Protein AF-A0AAJ0GSK4-F1 (afdb_monomer_lite)

Radius of gyration: 18.88 Å; chains: 1; bounding box: 54×26×60 Å

Sequence (106 aa):
MDSSTATSPYPPPGQVTAAARAVALSLGEELHYAIVGGAACLMLGSARLTADVDFVVPKGRTKNARRLLRNQPDRFTVESRANHTYYRTQSQRHTSHSLGDECLRR

InterPro domains:
  IPR043519 Nucleotidyltransferase superfamily [SSF81301] (30-71)

Structure (mmCIF, N/CA/C/O backbone):
data_AF-A0AAJ0GSK4-F1
#
_entry.id   AF-A0AAJ0GSK4-F1
#
loop_
_atom_site.group_PDB
_atom_site.id
_atom_site.type_symbol
_atom_site.label_atom_id
_atom_site.label_alt_id
_atom_site.label_comp_id
_atom_site.label_asym_id
_atom_site.label_entity_id
_atom_site.label_seq_id
_atom_site.pdbx_PDB_ins_code
_atom_site.Cartn_x
_atom_site.Cartn_y
_atom_site.Cartn_z
_atom_site.occupancy
_atom_site.B_iso_or_equiv
_atom_site.auth_seq_id
_atom_site.auth_comp_id
_atom_site.auth_asym_id
_atom_site.auth_atom_id
_atom_site.pdbx_PDB_model_num
ATOM 1 N N . MET A 1 1 ? 32.972 12.260 -20.955 1.00 44.09 1 MET A N 1
ATOM 2 C CA . MET A 1 1 ? 31.512 12.209 -21.163 1.00 44.09 1 MET A CA 1
ATOM 3 C C . MET A 1 1 ? 30.896 11.941 -19.807 1.00 44.09 1 MET A C 1
ATOM 5 O O . MET A 1 1 ? 30.931 10.808 -19.347 1.00 44.09 1 MET A O 1
ATOM 9 N N . ASP A 1 2 ? 30.489 13.004 -19.121 1.00 42.16 2 ASP A N 1
ATOM 10 C CA . ASP A 1 2 ? 29.910 12.923 -17.782 1.00 42.16 2 ASP A CA 1
ATOM 11 C C . ASP A 1 2 ? 28.463 12.425 -17.911 1.00 42.16 2 ASP A C 1
ATOM 13 O O . ASP A 1 2 ? 27.608 13.104 -18.482 1.00 42.16 2 ASP A O 1
ATOM 17 N N . SER A 1 3 ? 28.222 11.175 -17.515 1.00 50.25 3 SER A N 1
ATOM 18 C CA . SER A 1 3 ? 26.896 10.559 -17.566 1.00 50.25 3 SER A CA 1
ATOM 19 C C . SER A 1 3 ? 26.134 10.974 -16.316 1.00 50.25 3 SER A C 1
ATOM 21 O O . SER A 1 3 ? 26.152 10.274 -15.308 1.00 50.25 3 SER A O 1
ATOM 23 N N . SER A 1 4 ? 25.473 12.129 -16.385 1.00 55.38 4 SER A N 1
ATOM 24 C CA . SER A 1 4 ? 24.477 12.539 -15.397 1.00 55.38 4 SER A CA 1
ATOM 25 C C . SER A 1 4 ? 23.362 11.492 -15.373 1.00 55.38 4 SER A C 1
ATOM 27 O O . SER A 1 4 ? 22.517 11.436 -16.270 1.00 55.38 4 SER A O 1
ATOM 29 N N . THR A 1 5 ? 23.384 10.599 -14.384 1.00 57.06 5 THR A N 1
ATOM 30 C CA . THR A 1 5 ? 22.288 9.662 -14.141 1.00 57.06 5 THR A CA 1
ATOM 31 C C . THR A 1 5 ? 21.099 10.465 -13.639 1.00 57.06 5 THR A C 1
ATOM 33 O O . THR A 1 5 ? 20.981 10.737 -12.446 1.00 57.06 5 THR A O 1
ATOM 36 N N . ALA A 1 6 ? 20.228 10.874 -14.556 1.00 60.47 6 ALA A N 1
ATOM 37 C CA . ALA A 1 6 ? 18.927 11.412 -14.207 1.00 60.47 6 ALA A CA 1
ATOM 38 C C . ALA A 1 6 ? 18.174 10.358 -13.381 1.00 60.47 6 ALA A C 1
ATOM 40 O O . ALA A 1 6 ? 17.801 9.297 -13.887 1.00 60.47 6 ALA A O 1
ATOM 41 N N . THR A 1 7 ? 17.997 10.623 -12.088 1.00 71.06 7 THR A N 1
ATOM 42 C CA . THR A 1 7 ? 17.236 9.752 -11.194 1.00 71.06 7 THR A CA 1
ATOM 43 C C . THR A 1 7 ? 15.788 9.729 -11.669 1.00 71.06 7 THR A C 1
ATOM 45 O O . THR A 1 7 ? 15.112 10.758 -11.667 1.00 71.06 7 THR A O 1
ATOM 48 N N . SER A 1 8 ? 15.314 8.558 -12.102 1.00 79.69 8 SER A N 1
ATOM 49 C CA . SER A 1 8 ? 13.902 8.344 -12.426 1.00 79.69 8 SER A CA 1
ATOM 50 C C . SER A 1 8 ? 13.028 8.803 -11.248 1.00 79.69 8 SER A C 1
ATOM 52 O O . SER A 1 8 ? 13.313 8.413 -10.114 1.00 79.69 8 SER A O 1
ATOM 54 N N . PRO A 1 9 ? 11.945 9.572 -11.481 1.00 85.69 9 PRO A N 1
ATOM 55 C CA . PRO A 1 9 ? 11.011 9.949 -10.418 1.00 85.69 9 PRO A CA 1
ATOM 56 C C . PRO A 1 9 ? 10.222 8.741 -9.889 1.00 85.69 9 PRO A C 1
ATOM 58 O O . PRO A 1 9 ? 9.560 8.834 -8.858 1.00 85.69 9 PRO A O 1
ATOM 61 N N . TYR A 1 10 ? 10.285 7.606 -10.593 1.00 90.38 10 TYR A N 1
ATOM 62 C CA . TYR A 1 10 ? 9.645 6.362 -10.199 1.00 90.38 10 TYR A CA 1
ATOM 63 C C . TYR A 1 10 ? 10.633 5.419 -9.518 1.00 90.38 10 TYR A C 1
ATOM 65 O O . TYR A 1 10 ? 11.732 5.204 -10.048 1.00 90.38 10 TYR A O 1
ATOM 73 N N . PRO A 1 11 ? 10.234 4.807 -8.391 1.00 90.62 11 PRO A N 1
ATOM 74 C CA . PRO A 1 11 ? 11.024 3.776 -7.753 1.00 90.62 11 PRO A CA 1
ATOM 75 C C . PRO A 1 11 ? 11.116 2.526 -8.649 1.00 90.62 11 PRO A C 1
ATOM 77 O O . PRO A 1 11 ? 10.238 2.279 -9.481 1.00 90.62 11 PRO A O 1
ATOM 80 N N . PRO A 1 12 ? 12.148 1.685 -8.463 1.00 91.50 12 PRO A N 1
ATOM 81 C CA . PRO A 1 12 ? 12.225 0.388 -9.123 1.00 91.50 12 PRO A CA 1
ATOM 82 C C . PRO A 1 12 ? 10.967 -0.461 -8.855 1.00 91.50 12 PRO A C 1
ATOM 84 O O . PRO A 1 12 ? 10.467 -0.445 -7.724 1.00 91.50 12 PRO A O 1
ATOM 87 N N . PRO A 1 13 ? 10.502 -1.291 -9.810 1.00 92.44 13 PRO A N 1
ATOM 88 C CA . PRO A 1 13 ? 9.307 -2.128 -9.635 1.00 92.44 13 PRO A CA 1
ATOM 89 C C . PRO A 1 13 ? 9.320 -3.003 -8.372 1.00 92.44 13 PRO A C 1
ATOM 91 O O . PRO A 1 13 ? 8.288 -3.216 -7.730 1.00 92.44 13 PRO A O 1
ATOM 94 N N . GLY A 1 14 ? 10.507 -3.464 -7.963 1.00 92.50 14 GLY A N 1
ATOM 95 C CA . GLY A 1 14 ? 10.691 -4.226 -6.728 1.00 92.50 14 GLY A CA 1
ATOM 96 C C . GLY A 1 14 ? 10.321 -3.447 -5.460 1.00 92.50 14 GLY A C 1
ATOM 97 O O . GLY A 1 14 ? 9.793 -4.043 -4.525 1.00 92.50 14 GLY A O 1
ATOM 98 N N . GLN A 1 15 ? 10.521 -2.125 -5.427 1.00 93.19 15 GLN A N 1
ATOM 99 C CA . GLN A 1 15 ? 10.138 -1.297 -4.277 1.00 93.19 15 GLN A CA 1
ATOM 100 C C . GLN A 1 15 ? 8.619 -1.111 -4.191 1.00 93.19 15 GLN A C 1
ATOM 102 O O . GLN A 1 15 ? 8.064 -1.232 -3.100 1.00 93.19 15 GLN A O 1
ATOM 107 N N . VAL A 1 16 ? 7.935 -0.901 -5.323 1.00 95.06 16 VAL A N 1
ATOM 108 C CA . VAL A 1 16 ? 6.459 -0.847 -5.372 1.00 95.06 16 VAL A CA 1
ATOM 109 C C . VAL A 1 16 ? 5.868 -2.183 -4.928 1.00 95.06 16 VAL A C 1
ATOM 111 O O . VAL A 1 16 ? 4.970 -2.225 -4.089 1.00 95.06 16 VAL A O 1
ATOM 114 N N . THR A 1 17 ? 6.429 -3.289 -5.421 1.00 94.88 17 THR A N 1
ATOM 115 C CA . THR A 1 17 ? 6.008 -4.644 -5.036 1.00 94.88 17 THR A CA 1
ATOM 116 C C . THR A 1 17 ? 6.225 -4.895 -3.541 1.00 94.88 17 THR A C 1
ATOM 118 O O . THR A 1 17 ? 5.348 -5.438 -2.868 1.00 94.88 17 THR A O 1
ATOM 121 N N . ALA A 1 18 ? 7.363 -4.466 -2.987 1.00 94.88 18 ALA A N 1
ATOM 122 C CA . ALA A 1 18 ? 7.643 -4.574 -1.557 1.00 94.88 18 ALA A CA 1
ATOM 123 C C . ALA A 1 18 ? 6.670 -3.737 -0.710 1.00 94.88 18 ALA A C 1
ATOM 125 O O . ALA A 1 18 ? 6.180 -4.227 0.310 1.00 94.88 18 ALA A O 1
ATOM 126 N N . ALA A 1 19 ? 6.342 -2.519 -1.149 1.00 95.69 19 ALA A N 1
ATOM 127 C CA . ALA A 1 19 ? 5.364 -1.659 -0.490 1.00 95.69 19 ALA A CA 1
ATOM 128 C C . ALA A 1 19 ? 3.954 -2.274 -0.519 1.00 95.69 19 ALA A C 1
ATOM 130 O O . ALA A 1 19 ? 3.302 -2.364 0.522 1.00 95.69 19 ALA A O 1
ATOM 131 N N . ALA A 1 20 ? 3.507 -2.783 -1.671 1.00 96.19 20 ALA A N 1
ATOM 132 C CA . ALA A 1 20 ? 2.216 -3.460 -1.800 1.00 96.19 20 ALA A CA 1
ATOM 133 C C . ALA A 1 20 ? 2.142 -4.721 -0.926 1.00 96.19 20 ALA A C 1
ATOM 135 O O . ALA A 1 20 ? 1.148 -4.951 -0.235 1.00 96.19 20 ALA A O 1
ATOM 136 N N . ARG A 1 21 ? 3.230 -5.499 -0.866 1.00 95.88 21 ARG A N 1
ATOM 137 C CA . ARG A 1 21 ? 3.342 -6.647 0.043 1.00 95.88 21 ARG A CA 1
ATOM 138 C C . ARG A 1 21 ? 3.306 -6.223 1.510 1.00 95.88 21 ARG A C 1
ATOM 140 O O . ARG A 1 21 ? 2.727 -6.929 2.330 1.00 95.88 21 ARG A O 1
ATOM 147 N N . ALA A 1 22 ? 3.913 -5.091 1.861 1.00 95.75 22 ALA A N 1
ATOM 148 C CA . ALA A 1 22 ? 3.840 -4.567 3.217 1.00 95.75 22 ALA A CA 1
ATOM 149 C C . ALA A 1 22 ? 2.398 -4.199 3.586 1.00 95.75 22 ALA A C 1
ATOM 151 O O . ALA A 1 22 ? 1.946 -4.627 4.641 1.00 95.75 22 ALA A O 1
ATOM 152 N N . VAL A 1 23 ? 1.656 -3.517 2.704 1.00 95.75 23 VAL A N 1
ATOM 153 C CA . VAL A 1 23 ? 0.218 -3.246 2.907 1.00 95.75 23 VAL A CA 1
ATOM 154 C C . VAL A 1 23 ? -0.550 -4.550 3.124 1.00 95.75 23 VAL A C 1
ATOM 156 O O . VAL A 1 23 ? -1.293 -4.664 4.097 1.00 95.75 23 VAL A O 1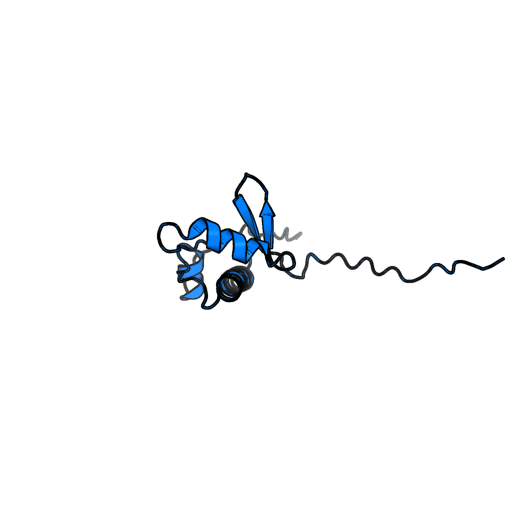
ATOM 159 N N . ALA A 1 24 ? -0.314 -5.554 2.278 1.00 95.56 24 ALA A N 1
ATOM 160 C CA . ALA A 1 24 ? -0.956 -6.860 2.383 1.00 95.56 24 ALA A CA 1
ATOM 161 C C . ALA A 1 24 ? -0.736 -7.535 3.743 1.00 95.56 24 ALA A C 1
ATOM 163 O O . ALA A 1 24 ? -1.689 -7.961 4.395 1.00 95.56 24 ALA A O 1
ATOM 164 N N . LEU A 1 25 ? 0.519 -7.584 4.195 1.00 95.19 25 LEU A N 1
ATOM 165 C CA . LEU A 1 25 ? 0.883 -8.141 5.499 1.00 95.19 25 LEU A CA 1
ATOM 166 C C . LEU A 1 25 ? 0.302 -7.326 6.657 1.00 95.19 25 LEU A C 1
ATOM 168 O O . LEU A 1 25 ? 0.017 -7.884 7.713 1.00 95.19 25 LEU A O 1
ATOM 172 N N . SER A 1 26 ? 0.137 -6.015 6.478 1.00 94.88 26 SER A N 1
ATOM 173 C CA . SER A 1 26 ? -0.362 -5.149 7.539 1.00 94.88 26 SER A CA 1
ATOM 174 C C . SER A 1 26 ? -1.862 -5.211 7.742 1.00 94.88 26 SER A C 1
ATOM 176 O O . SER A 1 26 ? -2.323 -5.093 8.875 1.00 94.88 26 SER A O 1
ATOM 178 N N . LEU A 1 27 ? -2.615 -5.368 6.657 1.00 95.19 27 LEU A N 1
ATOM 179 C CA . LEU A 1 27 ? -4.060 -5.562 6.723 1.00 95.19 27 LEU A CA 1
ATOM 180 C C . LEU A 1 27 ? -4.402 -7.003 7.121 1.00 95.19 27 LEU A C 1
ATOM 182 O O . LEU A 1 27 ? -5.383 -7.217 7.836 1.00 95.19 27 LEU A O 1
ATOM 186 N N . GLY A 1 28 ? -3.555 -7.956 6.715 1.00 90.88 28 GLY A N 1
ATOM 187 C CA . GLY A 1 28 ? -3.666 -9.365 7.072 1.00 90.88 28 GLY A CA 1
ATOM 188 C C . GLY A 1 28 ? -5.030 -9.948 6.712 1.00 90.88 28 GLY A C 1
ATOM 189 O O . GLY A 1 28 ? -5.689 -9.510 5.770 1.00 90.88 28 GLY A O 1
ATOM 190 N N . GLU A 1 29 ? -5.466 -10.927 7.497 1.00 91.75 29 GLU A N 1
ATOM 191 C CA . GLU A 1 29 ? -6.798 -11.529 7.367 1.00 91.75 29 GLU A CA 1
ATOM 192 C C . GLU A 1 29 ? -7.890 -10.712 8.091 1.00 91.75 29 GLU A C 1
ATOM 194 O O . GLU A 1 29 ? -9.078 -10.966 7.911 1.00 91.75 29 GLU A O 1
ATOM 199 N N . GLU A 1 30 ? -7.522 -9.691 8.881 1.00 91.00 30 GLU A N 1
ATOM 200 C CA . GLU A 1 30 ? -8.475 -8.884 9.668 1.00 91.00 30 GLU A CA 1
ATOM 201 C C . GLU A 1 30 ? -9.351 -7.976 8.786 1.00 91.00 30 GLU A C 1
ATOM 203 O O . GLU A 1 30 ? -10.473 -7.593 9.157 1.00 91.00 30 GLU A O 1
ATOM 208 N N . LEU A 1 31 ? -8.843 -7.578 7.618 1.00 94.69 31 LEU A N 1
ATOM 209 C CA . LEU A 1 31 ? -9.532 -6.642 6.747 1.00 94.69 31 LEU A CA 1
AT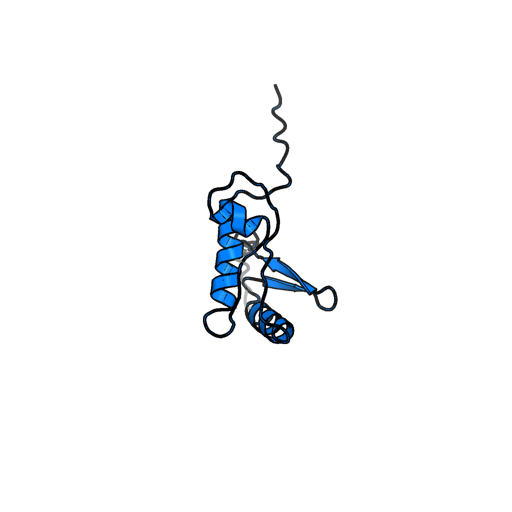OM 210 C C . LEU A 1 31 ? -9.422 -7.040 5.281 1.00 94.69 31 LEU A C 1
ATOM 212 O O . LEU A 1 31 ? -8.339 -7.035 4.720 1.00 94.69 31 LEU A O 1
ATOM 216 N N . HIS A 1 32 ? -10.567 -7.263 4.633 1.00 96.69 32 HIS A N 1
ATOM 217 C CA . HIS A 1 32 ? -10.620 -7.409 3.180 1.00 96.69 32 HIS A CA 1
ATOM 218 C C . HIS A 1 32 ? -10.131 -6.129 2.495 1.00 96.69 32 HIS A C 1
ATOM 220 O O . HIS A 1 32 ? -10.542 -5.021 2.855 1.00 96.69 32 HIS A O 1
ATOM 226 N N . TYR A 1 33 ? -9.292 -6.291 1.480 1.00 97.56 33 TYR A N 1
ATOM 227 C CA . TYR A 1 33 ? -8.775 -5.201 0.667 1.00 97.56 33 TYR A CA 1
ATOM 228 C C . TYR A 1 33 ? -8.469 -5.690 -0.749 1.00 97.56 33 TYR A C 1
ATOM 230 O O . TYR A 1 33 ? -8.413 -6.891 -1.006 1.00 97.56 33 TYR A O 1
ATOM 238 N N . ALA A 1 34 ? -8.243 -4.747 -1.658 1.00 97.25 34 ALA A N 1
ATOM 239 C CA . ALA A 1 34 ? -7.648 -5.024 -2.958 1.00 97.25 34 ALA A CA 1
ATOM 240 C C . ALA A 1 34 ? -6.630 -3.934 -3.294 1.00 97.25 34 ALA A C 1
ATOM 242 O O . ALA A 1 34 ? -6.913 -2.752 -3.090 1.00 97.25 34 ALA A O 1
ATOM 243 N N . ILE A 1 35 ? -5.464 -4.327 -3.810 1.00 97.38 35 ILE A N 1
ATOM 244 C CA . ILE A 1 35 ? -4.523 -3.389 -4.432 1.00 97.38 35 ILE A CA 1
ATOM 245 C C . ILE A 1 35 ? -5.097 -2.989 -5.792 1.00 97.38 35 ILE A C 1
ATOM 247 O O . ILE A 1 35 ? -5.552 -3.847 -6.550 1.00 97.38 35 ILE A O 1
ATOM 251 N N . VAL A 1 36 ? -5.096 -1.694 -6.094 1.00 97.12 36 VAL A N 1
ATOM 252 C CA . VAL A 1 36 ? -5.652 -1.126 -7.329 1.00 97.12 36 VAL A CA 1
ATOM 253 C C . VAL A 1 36 ? -4.648 -0.163 -7.972 1.00 97.12 36 VAL A C 1
ATOM 255 O O . VAL A 1 36 ? -3.519 -0.011 -7.507 1.00 97.12 36 VAL A O 1
ATOM 258 N N . GLY A 1 37 ? -5.036 0.469 -9.080 1.00 96.19 37 GLY A N 1
ATOM 259 C CA . GLY A 1 37 ? -4.231 1.514 -9.710 1.00 96.19 37 GLY A CA 1
ATOM 260 C C . GLY A 1 37 ? -2.938 0.998 -10.351 1.00 96.19 37 GLY A C 1
ATOM 261 O O . GLY A 1 37 ? -2.865 -0.134 -10.837 1.00 96.19 37 GLY A O 1
ATOM 262 N N . GLY A 1 38 ? -1.918 1.860 -10.394 1.00 96.19 38 GLY A N 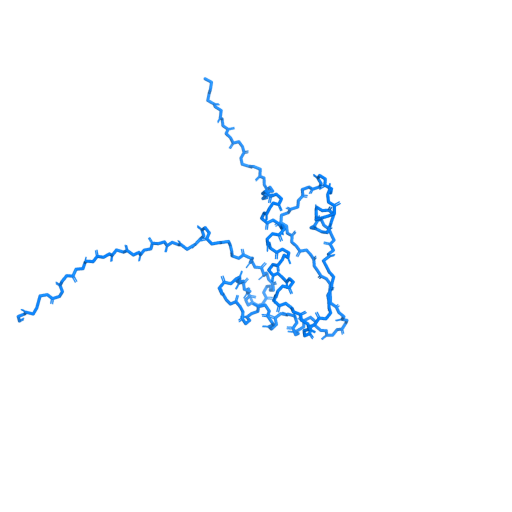1
ATOM 263 C CA . GLY A 1 38 ? -0.643 1.567 -11.055 1.00 96.19 38 GLY A CA 1
ATOM 264 C C . GLY A 1 38 ? 0.098 0.380 -10.436 1.00 96.19 38 GLY A C 1
ATOM 265 O O . GLY A 1 38 ? 0.637 -0.448 -11.171 1.00 96.19 38 GLY A O 1
ATOM 266 N N . ALA A 1 39 ? 0.053 0.248 -9.107 1.00 96.44 39 ALA A N 1
ATOM 267 C CA . ALA A 1 39 ? 0.709 -0.841 -8.387 1.00 96.44 39 ALA A CA 1
ATOM 268 C C . ALA A 1 39 ? 0.130 -2.211 -8.768 1.00 96.44 39 ALA A C 1
ATOM 270 O O . ALA A 1 39 ? 0.888 -3.154 -8.988 1.00 96.44 39 ALA A O 1
ATOM 271 N N . ALA A 1 40 ? -1.194 -2.310 -8.930 1.00 97.06 40 ALA A N 1
ATOM 272 C CA . ALA A 1 40 ? -1.835 -3.542 -9.383 1.00 97.06 40 ALA A CA 1
ATOM 273 C C . ALA A 1 40 ? -1.403 -3.920 -10.808 1.00 97.06 40 ALA A C 1
ATOM 275 O O . ALA A 1 40 ? -1.034 -5.066 -11.054 1.00 97.06 40 ALA A O 1
ATOM 276 N N . CYS A 1 41 ? -1.386 -2.956 -11.739 1.00 97.12 41 CYS A N 1
ATOM 277 C CA . CYS A 1 41 ? -0.905 -3.196 -13.102 1.00 97.12 41 CYS A CA 1
ATOM 278 C C . CYS A 1 41 ? 0.546 -3.697 -13.106 1.00 97.12 41 CYS A C 1
ATOM 280 O O . CYS A 1 41 ? 0.855 -4.675 -13.785 1.00 97.12 41 CYS A O 1
ATOM 282 N N . LEU A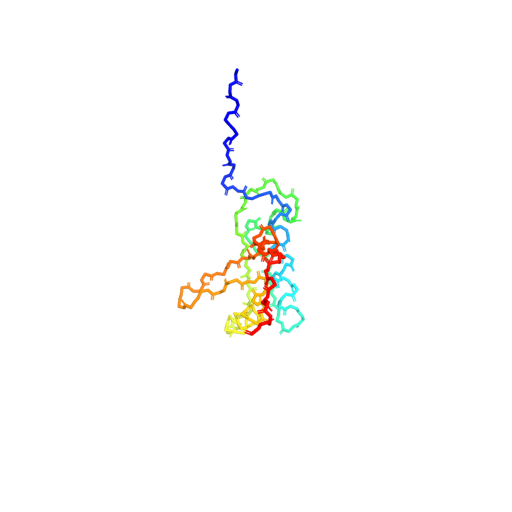 1 42 ? 1.423 -3.040 -12.342 1.00 96.06 42 LEU A N 1
ATOM 283 C CA . LEU A 1 42 ? 2.837 -3.397 -12.231 1.00 96.06 42 LEU A CA 1
ATOM 284 C C . LEU A 1 42 ? 3.015 -4.819 -11.679 1.00 96.06 42 LEU A C 1
ATOM 286 O O . LEU A 1 42 ? 3.763 -5.608 -12.251 1.00 96.06 42 LEU A O 1
ATOM 290 N N . MET A 1 43 ? 2.287 -5.181 -10.618 1.00 94.38 43 MET A N 1
ATOM 291 C CA . MET A 1 43 ? 2.338 -6.525 -10.024 1.00 94.38 43 MET A CA 1
ATOM 292 C C . MET A 1 43 ? 1.850 -7.629 -10.973 1.00 94.38 43 MET A C 1
ATOM 294 O O . MET A 1 43 ? 2.281 -8.772 -10.847 1.00 94.38 43 MET A O 1
ATOM 298 N N . LEU A 1 44 ? 0.980 -7.295 -11.929 1.00 95.56 44 LEU A N 1
ATOM 299 C CA . LEU A 1 44 ? 0.498 -8.208 -12.971 1.00 95.56 44 LEU A CA 1
ATOM 300 C C . LEU A 1 44 ? 1.409 -8.243 -14.215 1.00 95.56 44 LEU A C 1
ATOM 302 O O . LEU A 1 44 ? 1.028 -8.810 -15.237 1.00 95.56 44 LEU A O 1
ATOM 306 N N . GLY A 1 45 ? 2.606 -7.651 -14.144 1.00 94.12 45 GLY A N 1
ATOM 307 C CA . GLY A 1 45 ? 3.612 -7.697 -15.210 1.00 94.12 45 GLY A CA 1
ATOM 308 C C . GLY A 1 45 ? 3.539 -6.547 -16.217 1.00 94.12 45 GLY A C 1
ATOM 309 O O . GLY A 1 45 ? 4.222 -6.586 -17.238 1.00 94.12 45 GLY A O 1
ATOM 310 N N . SER A 1 46 ? 2.736 -5.510 -15.959 1.00 95.12 46 SER A N 1
ATOM 311 C CA . SER A 1 46 ? 2.745 -4.305 -16.792 1.00 95.12 46 SER A CA 1
ATOM 312 C C . SER A 1 46 ? 4.053 -3.525 -16.632 1.00 95.12 46 SER A C 1
ATOM 314 O O . SER A 1 46 ? 4.568 -3.378 -15.527 1.00 95.12 46 SER A O 1
ATOM 316 N N . ALA A 1 47 ? 4.529 -2.914 -17.720 1.00 91.69 47 ALA A N 1
ATOM 317 C CA . ALA A 1 47 ? 5.645 -1.963 -17.701 1.00 91.69 47 ALA A CA 1
ATOM 318 C C . ALA A 1 47 ? 5.261 -0.564 -17.164 1.00 91.69 47 ALA A C 1
ATOM 320 O O . ALA A 1 47 ? 6.059 0.371 -17.235 1.00 91.69 47 ALA A O 1
ATOM 321 N N . ARG A 1 48 ? 4.030 -0.386 -16.661 1.00 89.75 48 ARG A N 1
ATOM 322 C CA . ARG A 1 48 ? 3.564 0.889 -16.106 1.00 89.75 48 ARG A CA 1
ATOM 323 C C . ARG A 1 48 ? 4.397 1.279 -14.884 1.00 89.75 48 ARG A C 1
ATOM 325 O O . ARG A 1 48 ? 4.501 0.519 -13.927 1.00 89.75 48 ARG A O 1
ATOM 332 N N . LEU A 1 49 ? 4.924 2.500 -14.901 1.00 92.75 49 LEU A N 1
ATOM 333 C CA . LEU A 1 49 ? 5.629 3.088 -13.767 1.00 92.75 49 LEU A CA 1
ATOM 334 C C . LEU A 1 49 ? 4.638 3.772 -12.817 1.00 92.75 49 LEU A C 1
ATOM 336 O O . LEU A 1 49 ? 3.692 4.427 -13.256 1.00 92.75 49 LEU A O 1
ATOM 340 N N . THR A 1 50 ? 4.854 3.604 -11.515 1.00 95.12 50 THR A N 1
ATOM 341 C CA . THR A 1 50 ? 4.044 4.194 -10.441 1.00 95.12 50 THR A CA 1
ATOM 342 C C . THR A 1 50 ? 4.947 4.442 -9.237 1.00 95.12 50 THR A C 1
ATOM 344 O O . THR A 1 50 ? 5.917 3.708 -9.042 1.00 95.12 50 THR A O 1
ATOM 347 N N . ALA A 1 51 ? 4.668 5.482 -8.457 1.00 93.38 51 ALA A N 1
ATOM 348 C CA . ALA A 1 51 ? 5.455 5.821 -7.266 1.00 93.38 51 ALA A CA 1
ATOM 349 C C . ALA A 1 51 ? 4.743 5.465 -5.952 1.00 93.38 51 ALA A C 1
ATOM 351 O O . ALA A 1 51 ? 5.351 5.477 -4.884 1.00 93.38 51 ALA A O 1
ATOM 352 N N . ASP A 1 52 ? 3.466 5.122 -6.043 1.00 93.81 52 ASP A N 1
ATOM 353 C CA . ASP A 1 52 ? 2.528 4.922 -4.953 1.00 93.81 52 ASP A CA 1
ATOM 354 C C . ASP A 1 52 ? 1.813 3.566 -5.051 1.00 93.81 52 ASP A C 1
ATOM 356 O O . ASP A 1 52 ? 1.893 2.837 -6.045 1.00 93.81 52 ASP A O 1
ATOM 360 N N . VAL A 1 53 ? 1.135 3.213 -3.960 1.00 95.75 53 VAL A N 1
ATOM 361 C CA . VAL A 1 53 ? 0.313 2.009 -3.843 1.00 95.75 53 VAL A CA 1
ATOM 362 C C . VAL A 1 53 ? -1.085 2.428 -3.425 1.00 95.75 53 VAL A C 1
ATOM 364 O O . VAL A 1 53 ? -1.310 2.799 -2.272 1.00 95.75 53 VAL A O 1
ATOM 367 N N . ASP A 1 54 ? -2.028 2.295 -4.349 1.00 95.50 54 ASP A N 1
ATOM 368 C CA . ASP A 1 54 ? -3.442 2.468 -4.059 1.00 95.50 54 ASP A CA 1
ATOM 369 C C . ASP A 1 54 ? -4.066 1.142 -3.635 1.00 95.50 54 ASP A C 1
ATOM 371 O O . ASP A 1 54 ? -3.828 0.085 -4.226 1.00 95.50 54 ASP A O 1
ATOM 375 N N . PHE A 1 55 ? -4.921 1.195 -2.621 1.00 96.50 55 PHE A N 1
ATOM 376 C CA . PHE A 1 55 ? -5.720 0.052 -2.211 1.00 96.50 55 PHE A CA 1
ATOM 377 C C . PHE A 1 55 ? -7.097 0.498 -1.736 1.00 96.50 55 PHE A C 1
ATOM 379 O O . PHE A 1 55 ? -7.287 1.601 -1.219 1.00 96.50 55 PHE A O 1
ATOM 386 N N . VAL A 1 56 ? -8.070 -0.388 -1.900 1.00 96.50 56 VAL A N 1
ATOM 387 C CA . VAL A 1 56 ? -9.452 -0.170 -1.474 1.00 96.50 56 VAL A CA 1
ATOM 388 C C . VAL A 1 56 ? -9.819 -1.135 -0.362 1.00 96.50 56 VAL A C 1
ATOM 390 O O . VAL A 1 56 ? -9.307 -2.249 -0.289 1.00 96.50 56 VAL A O 1
ATOM 393 N N . VAL A 1 57 ? -10.731 -0.701 0.503 1.00 96.75 57 VAL A N 1
ATOM 394 C CA . VAL A 1 57 ? -11.304 -1.499 1.594 1.00 96.75 57 VAL A CA 1
ATOM 395 C C . VAL A 1 57 ? -12.825 -1.337 1.589 1.00 96.75 57 VAL A C 1
ATOM 397 O O . VAL A 1 57 ? -13.321 -0.327 1.076 1.00 96.75 57 VAL A O 1
ATOM 400 N N . PRO A 1 58 ? -13.593 -2.269 2.183 1.00 97.38 58 PRO A N 1
ATOM 401 C CA . PRO A 1 58 ? -15.036 -2.123 2.308 1.00 97.38 58 PRO A CA 1
ATOM 402 C C . PRO A 1 58 ? -15.443 -0.802 2.971 1.00 97.38 58 PRO A C 1
ATOM 404 O O . PRO A 1 58 ? -14.757 -0.272 3.856 1.00 97.38 58 PRO A O 1
ATOM 407 N N . LYS A 1 59 ? -16.607 -0.283 2.567 1.00 96.19 59 LYS A N 1
ATOM 408 C CA . LYS A 1 59 ? -17.162 0.969 3.091 1.00 96.19 59 LYS A CA 1
ATOM 409 C C . LYS A 1 59 ? -17.215 0.940 4.624 1.00 96.19 59 LYS A C 1
ATOM 411 O O . LYS A 1 59 ? -17.611 -0.046 5.235 1.00 96.19 59 LYS A O 1
ATOM 416 N N . GLY A 1 60 ? -16.785 2.035 5.252 1.00 95.69 60 GLY A N 1
ATOM 417 C CA . GLY A 1 60 ? -16.734 2.168 6.713 1.00 95.69 60 GLY A CA 1
ATOM 418 C C . GLY A 1 60 ? -15.489 1.568 7.377 1.00 95.69 60 GLY A C 1
ATOM 419 O O . GLY A 1 60 ? -15.243 1.843 8.552 1.00 95.69 60 GLY A O 1
ATOM 420 N N . ARG A 1 61 ? -14.646 0.817 6.651 1.00 95.75 61 ARG A N 1
ATOM 421 C CA . ARG A 1 61 ? -13.456 0.163 7.228 1.00 95.75 61 ARG A CA 1
ATOM 422 C C . ARG A 1 61 ? -12.159 0.962 7.092 1.00 95.75 61 ARG A C 1
ATOM 424 O O . ARG A 1 61 ? -11.154 0.574 7.680 1.00 95.75 61 ARG A O 1
ATOM 431 N N . THR A 1 62 ? -12.171 2.123 6.433 1.00 92.69 62 THR A N 1
ATOM 432 C CA . THR A 1 62 ? -10.986 2.990 6.274 1.00 92.69 62 THR A CA 1
ATOM 433 C C . THR A 1 62 ? -10.344 3.367 7.613 1.00 92.69 62 THR A C 1
ATOM 435 O O . THR A 1 62 ? -9.122 3.402 7.732 1.00 92.69 62 THR A O 1
ATOM 438 N N . LYS A 1 63 ? -11.147 3.614 8.662 1.00 91.69 63 LYS A N 1
ATOM 439 C CA . LYS A 1 63 ? -10.616 3.885 10.011 1.00 91.69 63 LYS A CA 1
ATOM 440 C C . LYS A 1 63 ? -9.851 2.683 10.580 1.00 91.69 63 LYS A C 1
ATOM 442 O O . LYS A 1 63 ? -8.810 2.905 11.194 1.00 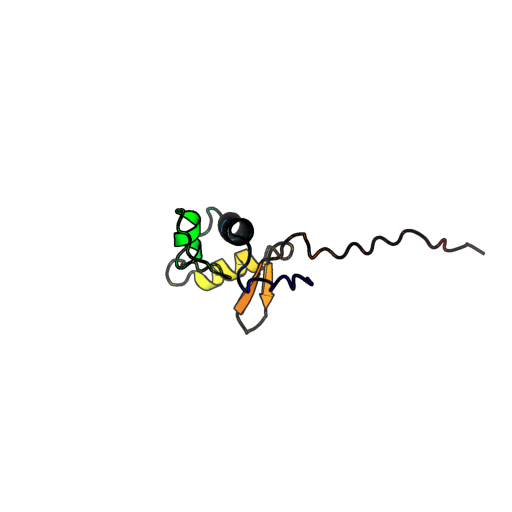91.69 63 LYS A O 1
ATOM 447 N N . ASN A 1 64 ? -10.336 1.456 10.351 1.00 94.56 64 ASN A N 1
ATOM 448 C CA . ASN A 1 64 ? -9.641 0.245 10.791 1.00 94.56 64 ASN A CA 1
ATOM 449 C C . ASN A 1 64 ? -8.348 0.034 9.998 1.00 94.56 64 ASN A C 1
ATOM 451 O O . ASN A 1 64 ? -7.296 -0.104 10.608 1.00 94.56 64 ASN A O 1
ATOM 455 N N . ALA A 1 65 ? -8.401 0.137 8.665 1.00 93.81 65 ALA A N 1
ATOM 456 C CA . ALA A 1 65 ? -7.213 0.045 7.809 1.00 93.81 65 ALA A CA 1
ATOM 457 C C . ALA A 1 65 ? -6.099 0.981 8.299 1.00 93.81 65 ALA A C 1
ATOM 459 O O . ALA A 1 65 ? -4.977 0.560 8.559 1.00 93.81 65 ALA A O 1
ATOM 460 N N . ARG A 1 66 ? -6.438 2.253 8.550 1.00 90.69 66 ARG A N 1
ATOM 461 C CA . ARG A 1 66 ? -5.479 3.237 9.071 1.00 90.69 66 ARG A CA 1
ATOM 462 C C . ARG A 1 66 ? -4.940 2.891 10.456 1.00 90.69 66 ARG A C 1
ATOM 464 O O . ARG A 1 66 ? -3.797 3.224 10.748 1.00 90.69 66 ARG A O 1
ATOM 471 N N . ARG A 1 67 ? -5.757 2.295 11.330 1.00 93.38 67 ARG A N 1
ATOM 472 C CA . ARG A 1 67 ? -5.309 1.829 12.650 1.00 93.38 67 ARG A CA 1
ATOM 473 C C . ARG A 1 67 ? -4.282 0.707 12.495 1.00 93.38 67 ARG A C 1
ATOM 475 O O . ARG A 1 67 ? -3.233 0.791 13.117 1.00 93.38 67 ARG A O 1
ATOM 482 N N . LEU A 1 68 ? -4.551 -0.268 11.629 1.00 94.62 68 LEU A N 1
ATOM 483 C CA . LEU A 1 68 ? -3.642 -1.386 11.361 1.00 94.62 68 LEU A CA 1
ATOM 484 C C . LEU A 1 68 ? -2.294 -0.914 10.808 1.00 94.62 68 LEU A C 1
ATOM 486 O O . LEU A 1 68 ? -1.254 -1.347 11.296 1.00 94.62 68 LEU A O 1
ATOM 490 N N . LEU A 1 69 ? -2.303 0.044 9.877 1.00 93.81 69 LEU A N 1
ATOM 491 C CA . LEU A 1 69 ? -1.070 0.642 9.355 1.00 93.81 69 LEU A CA 1
ATOM 492 C C . LEU A 1 69 ? -0.303 1.428 10.433 1.00 93.81 69 LEU A C 1
ATOM 494 O O . LEU A 1 69 ? 0.912 1.290 10.549 1.00 93.81 69 LEU A O 1
ATOM 498 N N . ARG A 1 70 ? -1.003 2.209 11.270 1.00 92.06 70 ARG A N 1
ATOM 499 C CA . ARG A 1 70 ? -0.386 2.950 12.390 1.00 92.06 70 ARG A CA 1
ATOM 500 C C . ARG A 1 70 ? 0.233 2.051 13.455 1.00 92.06 70 ARG A C 1
ATOM 502 O O . ARG A 1 70 ? 1.198 2.462 14.087 1.00 92.06 70 ARG A O 1
ATOM 509 N N . ASN A 1 71 ? -0.286 0.841 13.631 1.00 92.88 71 ASN A N 1
ATOM 510 C CA . ASN A 1 71 ? 0.256 -0.134 14.574 1.00 92.88 71 ASN A CA 1
ATOM 511 C C . ASN A 1 71 ? 1.585 -0.754 14.098 1.00 92.88 71 ASN A C 1
ATOM 513 O O . ASN A 1 71 ? 2.114 -1.638 14.766 1.00 92.88 71 ASN A O 1
ATOM 517 N N . GLN A 1 72 ? 2.128 -0.314 12.955 1.00 92.00 72 GLN A N 1
ATOM 518 C CA . GLN A 1 72 ? 3.371 -0.827 12.374 1.00 92.00 72 GLN A CA 1
ATOM 519 C C . GLN A 1 72 ? 4.360 0.313 12.078 1.00 92.00 72 GLN A C 1
ATOM 521 O O . GLN A 1 72 ? 4.727 0.526 10.918 1.00 92.00 72 GLN A O 1
ATOM 526 N N . PRO A 1 73 ? 4.814 1.051 13.112 1.00 90.56 73 PRO A N 1
ATOM 527 C CA . PRO A 1 73 ? 5.671 2.231 12.951 1.00 90.56 73 PRO A CA 1
ATOM 528 C C . PRO A 1 73 ? 7.040 1.922 12.321 1.00 90.56 73 PRO A C 1
ATOM 530 O O . PRO A 1 73 ? 7.657 2.797 11.714 1.00 90.56 73 PRO A O 1
ATOM 533 N N . ASP A 1 74 ? 7.503 0.672 12.398 1.00 90.56 74 ASP A N 1
ATOM 534 C CA . ASP A 1 74 ? 8.738 0.230 11.735 1.00 90.56 74 ASP A CA 1
ATOM 535 C C . ASP A 1 74 ? 8.600 0.151 10.208 1.00 90.56 74 ASP A C 1
ATOM 537 O O . ASP A 1 74 ? 9.598 0.169 9.488 1.00 90.56 74 ASP A O 1
ATOM 541 N N . ARG A 1 75 ? 7.363 0.059 9.702 1.00 90.38 75 ARG A N 1
ATOM 542 C CA . ARG A 1 75 ? 7.049 -0.100 8.273 1.00 90.38 75 ARG A CA 1
ATOM 543 C C . ARG A 1 75 ? 6.383 1.131 7.676 1.00 90.38 75 ARG A C 1
ATOM 545 O O . ARG A 1 75 ? 6.604 1.408 6.501 1.00 90.38 75 ARG A O 1
ATOM 552 N N . PHE A 1 76 ? 5.589 1.861 8.458 1.00 93.00 76 PHE A N 1
ATOM 553 C CA . PHE A 1 76 ? 4.819 3.002 7.973 1.00 93.00 76 PHE A CA 1
ATOM 554 C C . PHE A 1 76 ? 4.994 4.234 8.855 1.00 93.00 76 PHE A C 1
ATOM 556 O O . PHE A 1 76 ? 4.859 4.171 10.075 1.00 93.00 76 PHE A O 1
ATOM 563 N N . THR A 1 77 ? 5.198 5.385 8.215 1.00 91.75 77 THR A N 1
ATOM 564 C CA . THR A 1 77 ? 4.910 6.688 8.821 1.00 91.75 77 THR A CA 1
ATOM 565 C C . THR A 1 77 ? 3.515 7.104 8.376 1.00 91.75 77 THR A C 1
ATOM 567 O O . THR A 1 77 ? 3.288 7.280 7.183 1.00 91.75 77 THR A O 1
ATOM 570 N N . VAL A 1 78 ? 2.585 7.282 9.313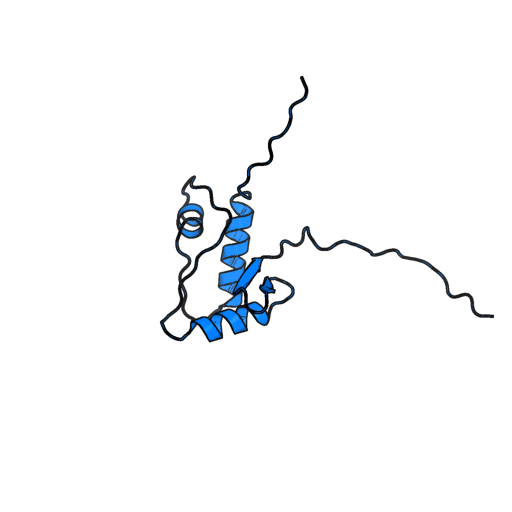 1.00 88.94 78 VAL A N 1
ATOM 571 C CA . VAL A 1 78 ? 1.248 7.814 9.014 1.00 88.94 78 VAL A CA 1
ATOM 572 C C . VAL A 1 78 ? 1.138 9.197 9.640 1.00 88.94 78 VAL A C 1
ATOM 574 O O . VAL A 1 78 ? 1.075 9.320 10.865 1.00 88.94 78 VAL A O 1
ATOM 577 N N . GLU A 1 79 ? 1.131 10.238 8.811 1.00 86.25 79 GLU A N 1
ATOM 578 C CA . GLU A 1 79 ? 1.028 11.618 9.286 1.00 86.25 79 GLU A CA 1
ATOM 579 C C . GLU A 1 79 ? -0.326 11.879 9.950 1.00 86.25 79 GLU A C 1
ATOM 581 O O . GLU A 1 79 ? -1.396 11.514 9.446 1.00 86.25 79 GLU A O 1
ATOM 586 N N . SER A 1 80 ? -0.287 12.571 11.090 1.00 73.31 80 SER A N 1
ATOM 587 C CA . SER A 1 80 ? -1.506 13.061 11.724 1.00 73.31 80 SER A CA 1
ATOM 588 C C . SER A 1 80 ? -2.200 14.061 10.794 1.00 73.31 80 SER A C 1
ATOM 590 O O . SER A 1 80 ? -1.545 14.936 10.234 1.00 73.31 80 SER A O 1
ATOM 592 N N . ARG A 1 81 ? -3.530 13.972 10.670 1.00 68.81 81 ARG A N 1
ATOM 593 C CA . ARG A 1 81 ? -4.410 14.900 9.923 1.00 68.81 81 ARG A CA 1
ATOM 594 C C . ARG A 1 81 ? -4.323 14.829 8.392 1.00 68.81 81 ARG A C 1
ATOM 596 O O . ARG A 1 81 ? -5.379 14.784 7.767 1.00 68.81 81 ARG A O 1
ATOM 603 N N . ALA A 1 82 ? -3.128 14.757 7.804 1.00 62.81 82 ALA A N 1
ATOM 604 C CA . ALA A 1 82 ? -2.949 14.704 6.347 1.00 62.81 82 ALA A CA 1
ATOM 605 C C . ALA A 1 82 ? -3.285 13.328 5.740 1.00 62.81 82 ALA A C 1
ATOM 607 O O . ALA A 1 82 ? -3.544 13.217 4.548 1.00 62.81 82 ALA A O 1
ATOM 608 N N . ASN A 1 83 ? -3.333 12.272 6.564 1.00 67.25 83 ASN A N 1
ATOM 609 C CA . ASN A 1 83 ? -3.541 10.878 6.143 1.00 67.25 83 ASN A CA 1
ATOM 610 C C . ASN A 1 83 ? -2.494 10.348 5.146 1.00 67.25 83 ASN A C 1
ATOM 612 O O . ASN A 1 83 ? -2.664 9.241 4.633 1.00 67.25 83 ASN A O 1
ATOM 616 N N . HIS A 1 84 ? -1.409 11.085 4.902 1.00 84.81 84 HIS A N 1
ATOM 617 C CA . HIS A 1 84 ? -0.296 10.599 4.104 1.00 84.81 84 HIS A CA 1
ATOM 618 C C . HIS A 1 84 ? 0.361 9.420 4.816 1.00 84.81 84 HIS A C 1
ATOM 620 O O . HIS A 1 84 ? 0.682 9.481 6.007 1.00 84.81 84 HIS A O 1
ATOM 626 N N . THR A 1 85 ? 0.503 8.323 4.078 1.00 89.81 85 THR A N 1
ATOM 627 C CA . THR A 1 85 ? 1.115 7.088 4.557 1.00 89.81 85 THR A CA 1
ATOM 628 C C . THR A 1 85 ? 2.363 6.837 3.733 1.00 89.81 85 THR A C 1
ATOM 630 O O . THR A 1 85 ? 2.274 6.624 2.529 1.00 89.81 85 THR A O 1
ATOM 633 N N . TYR A 1 86 ? 3.517 6.846 4.389 1.00 91.94 86 TYR A N 1
ATOM 634 C CA . TYR A 1 86 ? 4.803 6.595 3.753 1.00 91.94 86 TYR A CA 1
ATOM 635 C C . TYR A 1 86 ? 5.316 5.225 4.162 1.00 91.94 86 TYR A C 1
ATOM 637 O O . TYR A 1 86 ? 5.433 4.927 5.353 1.00 91.94 86 TYR A O 1
ATOM 645 N N . TYR A 1 87 ? 5.639 4.402 3.170 1.00 91.38 87 TYR A N 1
ATOM 646 C CA . TYR A 1 87 ? 6.312 3.131 3.383 1.00 91.38 87 TYR A CA 1
ATOM 647 C C . TYR A 1 87 ? 7.805 3.362 3.648 1.00 91.38 87 TYR A C 1
ATOM 649 O O . TYR A 1 87 ? 8.481 4.058 2.890 1.00 91.38 87 TYR A O 1
ATOM 657 N N . ARG A 1 88 ? 8.324 2.775 4.727 1.00 87.31 88 ARG A N 1
ATOM 658 C CA . ARG A 1 88 ? 9.740 2.841 5.096 1.00 87.31 88 ARG A CA 1
ATOM 659 C C . ARG A 1 88 ? 10.487 1.672 4.470 1.00 87.31 88 ARG A C 1
ATOM 661 O O . ARG A 1 88 ? 10.259 0.514 4.821 1.00 87.31 88 ARG A O 1
ATOM 668 N N . THR A 1 89 ? 11.426 1.973 3.581 1.00 73.06 89 THR A N 1
ATOM 669 C CA . THR A 1 89 ? 12.411 0.985 3.130 1.00 73.06 89 THR A CA 1
ATOM 670 C C . THR A 1 89 ? 13.548 0.925 4.156 1.00 73.06 89 THR A C 1
ATOM 672 O O . THR A 1 89 ? 13.900 1.930 4.776 1.00 73.06 89 THR A O 1
ATOM 675 N N . GLN A 1 90 ? 14.134 -0.257 4.379 1.00 62.84 90 GLN A N 1
ATOM 676 C CA . GLN A 1 90 ? 15.195 -0.432 5.386 1.00 62.84 90 GLN A CA 1
ATOM 677 C C . GLN A 1 90 ? 16.449 0.418 5.112 1.00 62.84 90 GLN A C 1
ATOM 679 O O . GLN A 1 90 ? 17.252 0.614 6.020 1.00 62.84 90 GLN A O 1
ATOM 684 N N . SER A 1 91 ? 16.582 0.980 3.909 1.00 51.75 91 SER A N 1
ATOM 685 C CA . SER A 1 91 ? 17.664 1.890 3.528 1.00 51.75 91 SER A CA 1
ATOM 686 C C . SER A 1 91 ? 17.653 3.226 4.282 1.00 51.75 91 SER A C 1
ATOM 688 O O . SER A 1 91 ? 18.630 3.957 4.197 1.00 51.75 91 SER A O 1
ATOM 690 N N . GLN A 1 92 ? 16.590 3.552 5.032 1.00 45.94 92 GLN A N 1
ATOM 691 C CA . GLN A 1 92 ? 16.529 4.757 5.873 1.00 45.94 92 GLN A CA 1
ATOM 692 C C . GLN A 1 92 ? 16.814 4.513 7.363 1.00 45.94 92 GLN A C 1
ATOM 694 O O . GLN A 1 92 ? 16.656 5.426 8.175 1.00 45.94 92 GLN A O 1
ATOM 699 N N . ARG A 1 93 ? 17.270 3.316 7.764 1.00 45.47 93 ARG A N 1
ATOM 700 C CA . ARG A 1 93 ? 17.888 3.174 9.089 1.00 45.47 93 ARG A CA 1
ATOM 701 C C . ARG A 1 93 ? 19.273 3.809 9.023 1.00 45.47 93 ARG A C 1
ATOM 703 O O . ARG A 1 93 ? 20.235 3.136 8.673 1.00 45.47 93 ARG A O 1
ATOM 710 N N . HIS A 1 94 ? 19.369 5.101 9.337 1.00 39.69 94 HIS A N 1
ATOM 711 C CA . HIS A 1 94 ? 20.649 5.708 9.686 1.00 39.69 94 HIS A CA 1
ATOM 712 C C . HIS A 1 94 ? 21.272 4.859 10.797 1.00 39.69 94 HIS A C 1
ATOM 714 O O . HIS A 1 94 ? 20.817 4.852 11.940 1.00 39.69 94 HIS A O 1
ATOM 720 N N . THR A 1 95 ? 22.296 4.096 10.438 1.00 46.69 95 THR A N 1
ATOM 721 C CA . THR A 1 95 ? 23.208 3.469 11.379 1.00 46.69 95 THR A CA 1
ATOM 722 C C . THR A 1 95 ? 24.022 4.582 12.028 1.00 46.69 95 THR A C 1
ATOM 724 O O . THR A 1 95 ? 25.089 4.940 11.542 1.00 46.69 95 THR A O 1
ATOM 727 N N . SER A 1 96 ? 23.531 5.145 13.127 1.00 47.00 96 SER A N 1
ATOM 728 C CA . SER A 1 96 ? 24.389 5.793 14.119 1.00 47.00 96 SER A CA 1
ATOM 729 C C . SER A 1 96 ? 24.624 4.803 15.258 1.00 47.00 96 SER A C 1
ATOM 731 O O . SER A 1 96 ? 24.135 4.976 16.369 1.00 47.00 96 SER A O 1
ATOM 733 N N . HIS A 1 97 ? 25.340 3.719 14.953 1.00 41.75 97 HIS A N 1
ATOM 734 C CA . HIS A 1 97 ? 26.087 2.976 15.961 1.00 41.75 97 HIS A CA 1
ATOM 735 C C . HIS A 1 97 ? 27.506 3.553 15.944 1.00 41.75 97 HIS A C 1
ATOM 737 O O . HIS A 1 97 ? 28.383 3.049 15.249 1.00 41.75 97 HIS A O 1
ATOM 743 N N . SER A 1 98 ? 27.724 4.653 16.663 1.00 41.56 98 SER A N 1
ATOM 744 C CA . SER A 1 98 ? 29.066 5.015 17.115 1.00 41.56 98 SER A CA 1
ATOM 745 C C . SER A 1 98 ? 29.279 4.337 18.463 1.00 41.56 98 SER A C 1
ATOM 747 O O . SER A 1 98 ? 28.694 4.719 19.475 1.00 41.56 98 SER A O 1
ATOM 749 N N . LEU A 1 99 ? 30.060 3.261 18.432 1.00 50.06 99 LEU A N 1
ATOM 750 C CA . LEU A 1 99 ? 30.729 2.713 19.602 1.00 50.06 99 LEU A CA 1
ATOM 751 C C . LEU A 1 99 ? 31.680 3.771 20.176 1.00 50.06 99 LEU A C 1
ATOM 753 O O . LEU A 1 99 ? 32.380 4.427 19.412 1.00 50.06 99 LEU A O 1
ATOM 757 N N . GLY A 1 100 ? 31.738 3.840 21.506 1.00 43.47 100 GLY A N 1
ATOM 758 C CA . GLY A 1 100 ? 32.844 4.435 22.252 1.00 43.47 100 GLY A CA 1
ATOM 759 C C . GLY A 1 100 ? 32.629 5.883 22.676 1.00 43.47 100 GLY A C 1
ATOM 760 O O . GLY A 1 100 ? 32.890 6.796 21.909 1.00 43.47 100 GLY A O 1
ATOM 761 N N . ASP A 1 101 ? 32.244 6.085 23.936 1.00 39.22 101 ASP A N 1
ATOM 762 C CA . ASP A 1 101 ? 33.210 6.722 24.827 1.00 39.22 101 ASP A CA 1
ATOM 763 C C . ASP A 1 101 ? 33.001 6.285 26.277 1.00 39.22 101 ASP A C 1
ATOM 765 O O . ASP A 1 101 ? 31.897 6.236 26.826 1.00 39.22 101 ASP A O 1
ATOM 769 N N . GLU A 1 102 ? 34.118 5.870 26.845 1.00 46.25 102 GLU A N 1
ATOM 770 C CA . GLU A 1 102 ? 34.310 5.313 28.166 1.00 46.25 102 GLU A CA 1
ATOM 771 C C . GLU A 1 102 ? 34.037 6.412 29.206 1.00 46.25 102 GLU A C 1
ATOM 773 O O . GLU A 1 102 ? 34.793 7.374 29.332 1.00 46.25 102 GLU A O 1
ATOM 778 N N . CYS A 1 103 ? 32.945 6.301 29.970 1.00 37.94 103 CYS A N 1
ATOM 779 C CA . CYS A 1 103 ? 32.754 7.131 31.160 1.00 37.94 103 CYS A CA 1
ATOM 780 C C . CYS A 1 103 ? 33.727 6.636 32.238 1.00 37.94 103 CYS A C 1
ATOM 782 O O . CYS A 1 103 ? 33.429 5.733 33.026 1.00 37.94 103 CYS A O 1
ATOM 784 N N . LEU A 1 104 ? 34.932 7.204 32.200 1.00 48.69 104 LEU A N 1
ATOM 785 C CA . LEU A 1 104 ? 35.991 7.016 33.174 1.00 48.69 104 LEU A CA 1
ATOM 786 C C . LEU A 1 104 ? 35.467 7.402 34.562 1.00 48.69 104 LEU A C 1
ATOM 788 O O . LEU A 1 104 ? 35.262 8.573 34.875 1.00 48.69 104 LEU A O 1
ATOM 792 N N . ARG A 1 105 ? 35.267 6.384 35.401 1.00 48.03 105 ARG A N 1
ATOM 793 C CA . ARG A 1 105 ? 35.127 6.539 36.848 1.00 48.03 105 ARG A CA 1
ATOM 794 C C . ARG A 1 105 ? 36.384 7.216 37.390 1.00 48.03 105 ARG A C 1
ATOM 796 O O . ARG A 1 105 ? 37.443 6.588 37.345 1.00 48.03 105 ARG A O 1
ATOM 803 N N . ARG A 1 106 ? 36.248 8.411 37.961 1.00 53.34 106 ARG A N 1
ATOM 804 C CA . ARG A 1 106 ? 36.965 8.860 39.164 1.00 53.34 106 ARG A CA 1
ATOM 805 C C . ARG A 1 106 ? 36.105 9.853 39.924 1.00 53.34 106 ARG A C 1
ATOM 807 O O . ARG A 1 106 ? 35.539 10.745 39.262 1.00 53.34 106 ARG A O 1
#

pLDDT: mean 82.17, std 19.38, range [37.94, 97.56]

Foldseek 3Di:
DDPPPPDDPFDDLVVLVVLQVVLPVLCDPVFDKDWDDQSVCSVVPDPRTDRDIDMDGPPPCPVVSLVSLVVCVVAWDQDPPVRDIDGDDPVPPPPPPDDDDDPDDD

Organism: NCBI:txid1170767

Secondary structure (DSSP, 8-state):
--------SSPPHHHHHHHHHHHHHHHTTTS--EEEHHHHHHHTT-----SS-EEE--TT-HHHHHHHHHT-TTTEEE-TTT--EEEPPGGG--------------